Protein AF-A0A4U9HWX5-F1 (afdb_monomer_lite)

Secondary structure (DSSP, 8-state):
-GGGT---EEE-SS--HHHHHSSEEE-PPTT-HHHHHHHHHHHHHIIIIIIS--HHHHHHHHHHSSTTB-EEEEE-TTS-EEEEEEPBGGGSGGGGG--SSGGG-B-EEBTTS-EE-BTTSGGGGSSS-S--S-SSEETTEE-PBPS--TT---S----B---------------

Organism: NCBI:txid83655

InterPro domains:
  IPR006656 Molybdopterin oxidoreductase [PF00384] (4-52)

pLDDT: mean 82.04, std 19.34, range [26.0, 95.25]

Structure (mmCIF, N/CA/C/O backbone):
data_AF-A0A4U9HWX5-F1
#
_entry.id   AF-A0A4U9HWX5-F1
#
loop_
_atom_site.group_PDB
_atom_site.id
_atom_site.type_symbol
_atom_site.label_atom_id
_atom_site.label_alt_id
_atom_site.label_comp_id
_atom_site.label_asym_id
_atom_site.label_entity_id
_atom_site.label_seq_id
_atom_site.pdbx_PDB_ins_code
_atom_site.Cartn_x
_atom_site.Cartn_y
_atom_site.Cartn_z
_atom_site.occupancy
_atom_site.B_iso_or_equiv
_atom_site.auth_seq_id
_atom_site.auth_comp_id
_atom_site.auth_asym_id
_atom_site.auth_atom_id
_atom_site.pdbx_PDB_model_num
ATOM 1 N N . MET A 1 1 ? 13.981 22.475 -13.842 1.00 55.34 1 MET A N 1
ATOM 2 C CA . MET A 1 1 ? 14.225 21.603 -12.668 1.00 55.34 1 MET A CA 1
ATOM 3 C C . MET A 1 1 ? 15.577 20.884 -12.741 1.00 55.34 1 MET A C 1
ATOM 5 O O . MET A 1 1 ? 16.254 20.852 -11.728 1.00 55.34 1 MET A O 1
ATOM 9 N N . ARG A 1 2 ? 16.039 20.423 -13.920 1.00 68.19 2 ARG A N 1
ATOM 10 C CA . ARG A 1 2 ? 17.354 19.760 -14.105 1.00 68.19 2 ARG A CA 1
ATOM 11 C C . ARG A 1 2 ? 18.560 20.572 -13.593 1.00 68.19 2 ARG A C 1
ATOM 13 O O . ARG A 1 2 ? 19.416 20.032 -12.909 1.00 68.19 2 ARG A O 1
ATOM 20 N N . TYR A 1 3 ? 18.556 21.896 -13.782 1.00 82.25 3 TYR A N 1
ATOM 21 C CA . TYR A 1 3 ? 19.588 22.796 -13.231 1.00 82.25 3 TYR A CA 1
ATOM 22 C C . TYR A 1 3 ? 19.620 22.887 -11.691 1.00 82.25 3 TYR A C 1
ATOM 24 O O . TYR A 1 3 ? 20.514 23.516 -11.142 1.00 82.25 3 TYR A O 1
ATOM 32 N N . LYS A 1 4 ? 18.658 22.269 -10.988 1.00 87.25 4 LYS A N 1
ATOM 33 C CA . LYS A 1 4 ? 18.625 22.152 -9.520 1.00 87.25 4 LYS A CA 1
ATOM 34 C C . LYS A 1 4 ? 19.078 20.767 -9.018 1.00 87.25 4 LYS A C 1
ATOM 36 O O . LYS A 1 4 ? 18.783 20.416 -7.883 1.00 87.25 4 LYS A O 1
ATOM 41 N N . GLY A 1 5 ? 19.747 19.966 -9.854 1.00 90.50 5 GLY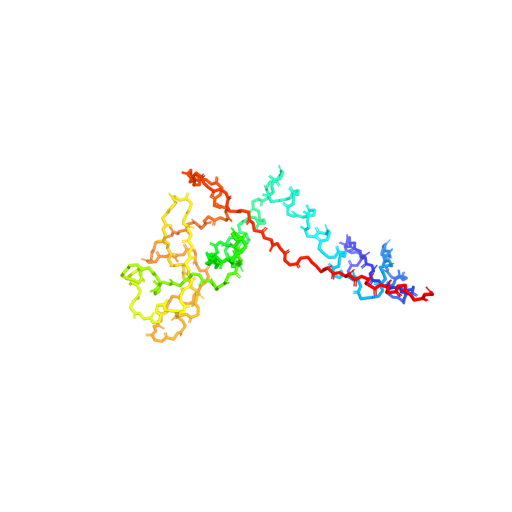 A N 1
ATOM 42 C CA . GLY A 1 5 ? 20.299 18.656 -9.469 1.00 90.50 5 GLY A CA 1
ATOM 43 C C . GLY A 1 5 ? 19.315 17.482 -9.534 1.00 90.50 5 GLY A C 1
ATOM 44 O O . GLY A 1 5 ? 19.662 16.367 -9.160 1.00 90.50 5 GLY A O 1
ATOM 45 N N . THR A 1 6 ? 18.089 17.695 -10.018 1.00 92.88 6 THR A N 1
ATOM 46 C CA . THR A 1 6 ? 17.107 16.617 -10.204 1.00 92.88 6 THR A CA 1
ATOM 47 C C . THR A 1 6 ? 17.490 15.728 -11.387 1.00 92.88 6 THR A C 1
ATOM 49 O O . THR A 1 6 ? 17.603 16.224 -12.510 1.00 92.88 6 THR A O 1
ATOM 52 N N . LYS A 1 7 ? 17.623 14.418 -11.143 1.00 93.50 7 LYS A N 1
ATOM 53 C CA . LYS A 1 7 ? 17.818 13.399 -12.184 1.00 93.50 7 LYS A CA 1
ATOM 54 C C . LYS A 1 7 ? 16.496 13.080 -12.887 1.00 93.50 7 LYS A C 1
ATOM 56 O O . LYS A 1 7 ? 15.454 12.975 -12.244 1.00 93.50 7 LYS A O 1
ATOM 61 N N . THR A 1 8 ? 16.551 12.905 -14.201 1.00 92.81 8 THR A N 1
ATOM 62 C CA . THR A 1 8 ? 15.402 12.672 -15.084 1.00 92.81 8 THR A CA 1
ATOM 63 C C . THR A 1 8 ? 15.583 11.384 -15.883 1.00 92.81 8 THR A C 1
ATOM 65 O O . THR A 1 8 ? 16.659 11.125 -16.422 1.00 92.81 8 THR A O 1
ATOM 68 N N . ILE A 1 9 ? 14.540 10.558 -15.948 1.00 93.62 9 ILE A N 1
ATOM 69 C CA . ILE A 1 9 ? 14.557 9.265 -16.643 1.00 93.62 9 ILE A CA 1
ATOM 70 C C . ILE A 1 9 ? 13.341 9.209 -17.571 1.00 93.62 9 ILE A C 1
ATOM 72 O O . ILE A 1 9 ? 12.219 9.428 -17.118 1.00 93.62 9 ILE A O 1
ATOM 76 N N . ALA A 1 10 ? 13.565 8.913 -18.851 1.00 94.12 10 ALA A N 1
ATOM 77 C CA . ALA A 1 10 ? 12.508 8.672 -19.828 1.00 94.12 10 ALA A CA 1
ATOM 78 C C . ALA A 1 10 ? 12.222 7.173 -19.939 1.00 94.12 10 ALA A C 1
ATOM 80 O O . ALA A 1 10 ? 13.142 6.382 -20.144 1.00 94.12 10 ALA A O 1
ATOM 81 N N . ILE A 1 11 ? 10.947 6.796 -19.855 1.00 93.75 11 ILE A N 1
ATOM 82 C CA . ILE A 1 11 ? 10.476 5.429 -20.088 1.00 93.75 11 ILE A CA 1
ATOM 83 C C . ILE A 1 11 ? 9.513 5.487 -21.271 1.00 93.75 11 ILE A C 1
ATOM 85 O O . ILE A 1 11 ? 8.355 5.864 -21.109 1.00 93.75 11 ILE A O 1
ATOM 89 N N . THR A 1 12 ? 10.015 5.197 -22.472 1.00 92.88 12 THR A N 1
ATOM 90 C CA . THR A 1 12 ? 9.222 5.196 -23.712 1.00 92.88 12 THR A CA 1
ATOM 91 C C . THR A 1 12 ? 9.700 4.079 -24.638 1.00 92.88 12 THR A C 1
ATOM 93 O O . THR A 1 12 ? 10.910 3.874 -24.740 1.00 92.88 12 THR A O 1
ATOM 96 N N . PRO A 1 13 ? 8.793 3.355 -25.323 1.00 91.38 13 PRO A N 1
ATOM 97 C CA . PRO A 1 13 ? 9.168 2.239 -26.197 1.00 91.38 13 PRO A CA 1
ATOM 98 C C . PRO A 1 13 ? 9.986 2.691 -27.417 1.00 91.38 13 PRO A C 1
ATOM 100 O O . PRO A 1 13 ? 10.809 1.937 -27.932 1.00 91.38 13 PRO A O 1
ATOM 103 N N . ASP A 1 14 ? 9.767 3.919 -27.874 1.00 90.81 14 ASP A N 1
ATOM 104 C CA . ASP A 1 14 ? 10.479 4.590 -28.951 1.00 90.81 14 ASP A CA 1
ATOM 105 C C . ASP A 1 14 ? 11.366 5.724 -28.415 1.00 90.81 14 ASP A C 1
ATOM 107 O O . ASP A 1 14 ? 11.208 6.200 -27.283 1.00 90.81 14 ASP A O 1
ATOM 111 N N . PHE A 1 15 ? 12.318 6.166 -29.239 1.00 89.81 15 PHE A N 1
ATOM 112 C CA . PHE A 1 15 ? 13.177 7.300 -28.909 1.00 89.81 15 PHE A CA 1
ATOM 113 C C . PHE A 1 15 ? 12.430 8.620 -29.141 1.00 89.81 15 PHE A C 1
ATOM 115 O O . PHE A 1 15 ? 12.586 9.281 -30.168 1.00 89.81 15 PHE A O 1
ATOM 122 N N . SER A 1 16 ? 11.587 8.969 -28.174 1.00 88.25 16 SER A N 1
ATOM 123 C CA . SER A 1 16 ? 10.755 10.171 -28.197 1.00 88.25 16 SER A CA 1
ATOM 124 C C . SER A 1 16 ? 11.552 11.448 -27.887 1.00 88.25 16 SER A C 1
ATOM 126 O O . SER A 1 16 ? 12.662 11.408 -27.348 1.00 88.25 16 SER A O 1
ATOM 128 N N . GLU A 1 17 ? 10.969 12.622 -28.150 1.00 88.56 17 GLU A N 1
ATOM 129 C CA . GLU A 1 17 ? 11.588 13.917 -27.812 1.00 88.56 17 GLU A CA 1
ATOM 130 C C . GLU A 1 17 ? 11.904 14.057 -26.311 1.00 88.56 17 GLU A C 1
ATOM 132 O O . GLU A 1 17 ? 12.859 14.736 -25.926 1.00 88.56 17 GLU A O 1
ATOM 137 N N . VAL A 1 18 ? 11.159 13.351 -25.457 1.00 86.31 18 VAL A N 1
ATOM 138 C CA . VAL A 1 18 ? 11.384 13.308 -24.005 1.00 86.31 18 VAL A CA 1
ATOM 139 C C . VAL A 1 18 ? 12.684 12.577 -23.663 1.00 86.31 18 VAL A C 1
ATOM 141 O O . VAL A 1 18 ? 13.403 12.988 -22.745 1.00 86.31 18 VAL A O 1
ATOM 144 N N . ALA A 1 19 ? 13.039 11.537 -24.423 1.00 89.00 19 ALA A N 1
ATOM 145 C CA . ALA A 1 19 ? 14.286 10.801 -24.229 1.00 89.00 19 ALA A CA 1
ATOM 146 C C . ALA A 1 19 ? 15.510 11.697 -24.467 1.00 89.00 19 ALA A C 1
ATOM 148 O O . ALA A 1 19 ? 16.484 11.619 -23.720 1.00 89.00 19 ALA A O 1
ATOM 149 N N . LYS A 1 20 ? 15.427 12.634 -25.422 1.00 87.12 20 LYS A N 1
ATOM 150 C CA . LYS A 1 20 ? 16.493 13.614 -25.697 1.00 87.12 20 LYS A CA 1
ATOM 151 C C . LYS A 1 20 ? 16.765 14.553 -24.516 1.00 87.12 20 LYS A C 1
ATOM 153 O O . LYS A 1 20 ? 17.885 15.031 -24.349 1.00 87.12 20 LYS A O 1
ATOM 158 N N . LEU A 1 21 ? 15.744 14.843 -23.712 1.00 88.38 21 LEU A N 1
ATOM 159 C CA . LEU A 1 21 ? 15.833 15.775 -22.586 1.00 88.38 21 LEU A CA 1
ATOM 160 C C . LEU A 1 21 ? 16.183 15.096 -21.256 1.00 88.38 21 LEU A C 1
ATOM 162 O O . LEU A 1 21 ? 16.401 15.803 -20.268 1.00 88.38 21 LEU A O 1
ATOM 166 N N . SER A 1 22 ? 16.260 13.764 -21.231 1.00 90.12 22 SER A N 1
ATOM 167 C CA . SER A 1 22 ? 16.458 12.964 -20.019 1.00 90.12 22 SER A CA 1
ATOM 168 C C . SER A 1 22 ? 17.924 12.576 -19.802 1.00 90.12 22 SER A C 1
ATOM 170 O O . SER A 1 22 ? 18.746 12.654 -20.714 1.00 90.12 22 SER A O 1
ATOM 172 N N . ASP A 1 23 ? 18.280 12.184 -18.577 1.00 92.00 23 ASP A N 1
ATOM 173 C CA . ASP A 1 23 ? 19.623 11.676 -18.260 1.00 92.00 23 ASP A CA 1
ATOM 174 C C . ASP A 1 23 ? 19.781 10.203 -18.662 1.00 92.00 23 ASP A C 1
ATOM 176 O O . ASP A 1 23 ? 20.872 9.768 -19.021 1.00 92.00 23 ASP A O 1
ATOM 180 N N . GLN A 1 24 ? 18.695 9.427 -18.589 1.00 93.06 24 GLN A N 1
ATOM 181 C CA . GLN A 1 24 ? 18.647 8.016 -18.978 1.00 93.06 24 GLN A CA 1
ATOM 182 C C . GLN A 1 24 ? 17.348 7.715 -19.729 1.00 93.06 24 GLN A C 1
ATOM 184 O O . GLN A 1 24 ? 16.305 8.299 -19.429 1.00 93.06 24 GLN A O 1
ATOM 189 N N . TRP A 1 25 ? 17.414 6.785 -20.682 1.00 93.94 25 TRP A N 1
ATOM 190 C CA . TRP A 1 25 ? 16.264 6.288 -21.434 1.00 93.94 25 TRP A CA 1
ATOM 191 C C . TRP A 1 25 ? 16.143 4.772 -21.270 1.00 93.94 25 TRP A C 1
ATOM 193 O O . TRP 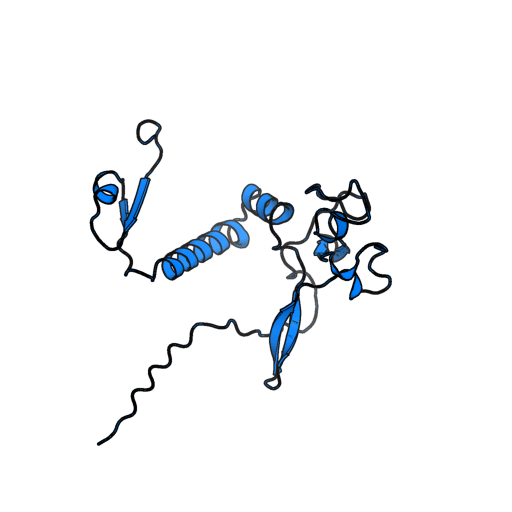A 1 25 ? 17.111 4.040 -21.475 1.00 93.94 25 TRP A O 1
ATOM 203 N N . LEU A 1 26 ? 14.951 4.320 -20.888 1.00 92.38 26 LEU A N 1
ATOM 204 C CA . LEU A 1 26 ? 14.556 2.919 -20.818 1.00 92.38 26 LEU A CA 1
ATOM 205 C C . LEU A 1 26 ? 13.479 2.662 -21.873 1.00 92.38 26 LEU A C 1
ATOM 207 O O . LEU A 1 26 ? 12.486 3.388 -21.937 1.00 92.38 26 LEU A O 1
ATOM 211 N N . ALA A 1 27 ? 13.669 1.607 -22.664 1.00 93.06 27 ALA A N 1
ATOM 212 C CA . ALA A 1 27 ? 12.775 1.232 -23.756 1.00 93.06 27 ALA A CA 1
ATOM 213 C C . ALA A 1 27 ? 12.097 -0.124 -23.492 1.00 93.06 27 ALA A C 1
ATOM 215 O O . ALA A 1 27 ? 12.468 -1.128 -24.110 1.00 93.06 27 ALA A O 1
ATOM 216 N N . PRO A 1 28 ? 11.137 -0.207 -22.548 1.00 92.06 28 PRO A N 1
ATOM 217 C CA . PRO A 1 28 ? 10.343 -1.416 -22.382 1.00 92.06 28 PRO A CA 1
ATOM 218 C C . PRO A 1 28 ? 9.461 -1.641 -23.614 1.00 92.06 28 PRO A C 1
ATOM 220 O O . PRO A 1 28 ? 9.106 -0.711 -24.345 1.00 92.06 28 PRO A O 1
ATOM 223 N N . LYS A 1 29 ? 9.058 -2.893 -23.846 1.00 93.31 29 LYS A N 1
ATOM 224 C CA . LYS A 1 29 ? 8.060 -3.176 -24.878 1.00 93.31 29 LYS A CA 1
ATOM 225 C C . LYS A 1 29 ? 6.745 -2.495 -24.485 1.00 93.31 29 LYS A C 1
ATOM 227 O O . LYS A 1 29 ? 6.300 -2.628 -23.348 1.00 93.31 29 LYS A O 1
ATOM 232 N N . GLN A 1 30 ? 6.109 -1.800 -25.426 1.00 89.62 30 GLN A N 1
ATOM 233 C CA . GLN A 1 30 ? 4.832 -1.118 -25.189 1.00 89.62 30 GLN A CA 1
ATOM 234 C C . GLN A 1 30 ? 3.798 -2.042 -24.517 1.00 89.62 30 GLN A C 1
ATOM 236 O O . GLN A 1 30 ? 3.585 -3.171 -24.966 1.00 89.62 30 GLN A O 1
ATOM 241 N N . GLY A 1 31 ? 3.174 -1.571 -23.437 1.00 92.50 31 GLY A N 1
ATOM 242 C CA . GLY A 1 31 ? 2.196 -2.352 -22.674 1.00 92.50 31 GLY A CA 1
ATOM 243 C C . GLY A 1 31 ? 2.807 -3.322 -21.656 1.00 92.50 31 GLY A C 1
ATOM 244 O O . GLY A 1 31 ? 2.067 -4.068 -21.024 1.00 92.50 31 GLY A O 1
ATOM 245 N N . THR A 1 32 ? 4.134 -3.316 -21.473 1.00 94.44 32 THR A N 1
ATOM 246 C CA . THR A 1 32 ? 4.828 -4.108 -20.436 1.00 94.44 32 THR A CA 1
ATOM 247 C C . THR A 1 32 ? 5.379 -3.257 -19.291 1.00 94.44 32 THR A C 1
ATOM 249 O O . THR A 1 32 ? 6.090 -3.762 -18.424 1.00 94.44 32 THR A O 1
ATOM 252 N N . ASP A 1 33 ? 5.008 -1.978 -19.229 1.00 93.50 33 ASP A N 1
ATOM 253 C CA . ASP A 1 33 ? 5.454 -1.029 -18.203 1.00 93.50 33 ASP A CA 1
ATOM 254 C C . ASP A 1 33 ? 5.074 -1.481 -16.783 1.00 93.50 33 ASP A C 1
ATOM 256 O O . ASP A 1 33 ? 5.833 -1.275 -15.838 1.00 93.50 33 ASP A O 1
ATOM 260 N N . SER A 1 34 ? 3.949 -2.192 -16.627 1.00 93.25 34 SER A N 1
ATOM 261 C CA . SER A 1 34 ? 3.552 -2.791 -15.347 1.00 93.25 34 SER A CA 1
ATOM 262 C C . SER A 1 34 ? 4.548 -3.842 -14.855 1.00 93.25 34 SER A C 1
ATOM 264 O O . SER A 1 34 ? 4.797 -3.917 -13.659 1.00 93.25 34 SER A O 1
ATOM 266 N N . ALA A 1 35 ? 5.159 -4.630 -15.747 1.00 92.75 35 ALA A N 1
ATOM 267 C CA . ALA A 1 35 ? 6.164 -5.617 -15.347 1.00 92.75 35 ALA A CA 1
ATOM 268 C C . ALA A 1 35 ? 7.438 -4.931 -14.831 1.00 92.75 35 ALA A C 1
ATOM 270 O O . ALA A 1 35 ? 7.995 -5.346 -13.815 1.00 92.75 35 ALA A O 1
ATOM 271 N N . LEU A 1 36 ? 7.851 -3.838 -15.484 1.00 92.50 36 LEU A N 1
ATOM 272 C CA . LEU A 1 36 ? 8.947 -2.993 -15.010 1.00 92.50 36 LEU A CA 1
ATOM 273 C C . LEU A 1 36 ? 8.615 -2.375 -13.642 1.00 92.50 36 LEU A C 1
ATOM 275 O O . LEU A 1 36 ? 9.428 -2.456 -12.724 1.00 92.50 36 LEU A O 1
ATOM 279 N N . ALA A 1 37 ? 7.409 -1.824 -13.478 1.00 93.19 37 ALA A N 1
ATOM 280 C CA . ALA A 1 37 ? 6.960 -1.242 -12.214 1.00 93.19 37 ALA A CA 1
ATOM 281 C C . ALA A 1 37 ? 6.913 -2.275 -11.075 1.00 93.19 37 ALA A C 1
ATOM 283 O O . ALA A 1 37 ? 7.354 -1.980 -9.967 1.00 93.19 37 ALA A O 1
ATOM 284 N N . MET A 1 38 ? 6.453 -3.501 -11.344 1.00 95.25 38 MET A N 1
ATOM 285 C CA . MET A 1 38 ? 6.445 -4.592 -10.362 1.00 95.25 38 MET A CA 1
ATOM 286 C C . MET A 1 38 ? 7.862 -5.015 -9.961 1.00 95.25 38 MET A C 1
ATOM 288 O O . MET A 1 38 ? 8.115 -5.247 -8.781 1.00 95.25 38 MET A O 1
ATOM 292 N N . ALA A 1 39 ? 8.803 -5.069 -10.910 1.00 94.69 39 ALA A N 1
ATOM 293 C CA . ALA A 1 39 ? 10.205 -5.359 -10.611 1.00 94.69 39 ALA A CA 1
ATOM 294 C C . ALA A 1 39 ? 10.850 -4.251 -9.759 1.00 94.69 39 ALA A C 1
ATOM 296 O O . ALA A 1 39 ? 11.551 -4.546 -8.792 1.00 94.69 39 ALA A O 1
ATOM 297 N N . MET A 1 40 ? 10.566 -2.980 -10.063 1.00 95.12 40 MET A N 1
ATOM 298 C CA . MET A 1 40 ? 11.003 -1.850 -9.236 1.00 95.12 40 MET A CA 1
ATOM 299 C C . MET A 1 40 ? 10.398 -1.921 -7.828 1.00 95.12 40 MET A C 1
ATOM 301 O O . MET A 1 40 ? 11.122 -1.792 -6.844 1.00 95.12 40 MET A O 1
ATOM 305 N N . GLY A 1 41 ? 9.091 -2.181 -7.726 1.00 94.25 41 GLY A N 1
ATOM 306 C CA . GLY A 1 41 ? 8.394 -2.352 -6.451 1.00 94.25 41 GLY A CA 1
ATOM 307 C C . GLY A 1 41 ? 8.969 -3.497 -5.617 1.00 94.25 41 GLY A C 1
ATOM 308 O O . GLY A 1 41 ? 9.158 -3.337 -4.415 1.00 94.25 41 GLY A O 1
ATOM 309 N N . HIS A 1 42 ? 9.332 -4.615 -6.250 1.00 94.88 42 HIS A N 1
ATOM 310 C CA . HIS A 1 42 ? 9.990 -5.737 -5.581 1.00 94.88 42 HIS A CA 1
ATOM 311 C C . HIS A 1 42 ? 11.316 -5.326 -4.928 1.00 94.88 42 HIS A C 1
ATOM 313 O O . HIS A 1 42 ? 11.531 -5.628 -3.757 1.00 94.88 42 HIS A O 1
ATOM 319 N N . VAL A 1 43 ? 12.181 -4.610 -5.654 1.00 95.25 43 VAL A N 1
ATOM 320 C CA . VAL A 1 43 ? 13.458 -4.123 -5.105 1.00 95.25 43 VAL A CA 1
ATOM 321 C C . VAL A 1 43 ? 13.214 -3.129 -3.969 1.00 95.25 43 VAL A C 1
ATOM 323 O O . VAL A 1 43 ? 13.841 -3.241 -2.921 1.00 95.25 43 VAL A O 1
ATOM 326 N N . ILE A 1 44 ? 12.253 -2.211 -4.127 1.00 93.69 44 ILE A N 1
ATOM 327 C CA . ILE A 1 44 ? 11.912 -1.224 -3.092 1.00 93.69 44 ILE A CA 1
ATOM 328 C C . ILE A 1 44 ? 11.429 -1.904 -1.801 1.00 93.69 44 ILE A C 1
ATOM 330 O O . ILE A 1 44 ? 11.849 -1.531 -0.704 1.00 93.69 44 ILE A O 1
ATOM 334 N N . LEU A 1 45 ? 10.556 -2.905 -1.910 1.00 92.06 45 LEU A N 1
ATOM 335 C CA . LEU A 1 45 ? 10.064 -3.656 -0.754 1.00 92.06 45 LEU A CA 1
ATOM 336 C C . LEU A 1 45 ? 11.183 -4.477 -0.111 1.00 92.06 45 LEU A C 1
ATOM 338 O O . LEU A 1 45 ? 11.349 -4.451 1.106 1.00 92.06 45 LEU A O 1
ATOM 342 N N . LYS A 1 46 ? 11.989 -5.167 -0.919 1.00 92.62 46 LYS A N 1
ATOM 343 C CA . LYS A 1 46 ? 13.084 -5.988 -0.412 1.00 92.62 46 LYS A CA 1
ATOM 344 C C . LYS A 1 46 ? 14.133 -5.149 0.320 1.00 92.62 46 LYS A C 1
ATOM 346 O O . LYS A 1 46 ? 14.409 -5.409 1.484 1.00 92.62 46 LYS A O 1
ATOM 351 N N . GLU A 1 47 ? 14.678 -4.124 -0.325 1.00 93.69 47 GLU A N 1
ATOM 352 C CA . GLU A 1 47 ? 15.800 -3.366 0.232 1.00 93.69 47 GLU A CA 1
ATOM 353 C C . GLU A 1 47 ? 15.369 -2.416 1.353 1.00 93.69 47 GLU A C 1
ATOM 355 O O . GLU A 1 47 ? 16.055 -2.329 2.367 1.00 93.69 47 GLU A O 1
ATOM 360 N N . PHE A 1 48 ? 14.230 -1.727 1.202 1.00 92.06 48 PHE A N 1
ATOM 361 C CA . PHE A 1 48 ? 13.845 -0.639 2.111 1.00 92.06 48 PHE A CA 1
ATOM 362 C C . PHE A 1 48 ? 12.745 -0.992 3.117 1.00 92.06 48 PHE A C 1
ATOM 364 O O . PHE A 1 48 ? 12.459 -0.173 3.992 1.00 92.06 48 PHE A O 1
ATOM 371 N N . HIS A 1 49 ? 12.109 -2.164 3.002 1.00 88.00 49 HIS A N 1
ATOM 372 C CA . HIS A 1 49 ? 11.101 -2.623 3.971 1.00 88.00 49 HIS A CA 1
ATOM 373 C C . HIS A 1 49 ? 11.508 -3.910 4.701 1.00 88.00 49 HIS A C 1
ATOM 375 O O . HIS A 1 49 ? 11.017 -4.130 5.806 1.00 88.00 49 HIS A O 1
ATOM 381 N N . LEU A 1 50 ? 12.393 -4.738 4.125 1.00 88.19 50 LEU A N 1
ATOM 382 C CA . LEU A 1 50 ? 12.858 -5.989 4.738 1.00 88.19 50 LEU A CA 1
ATOM 383 C C . LEU A 1 50 ? 14.334 -5.934 5.154 1.00 88.19 50 LEU A C 1
ATOM 385 O O . LEU A 1 50 ? 14.622 -6.032 6.343 1.00 88.19 50 LEU A O 1
ATOM 389 N N . ASP A 1 51 ? 15.256 -5.775 4.199 1.00 90.19 51 ASP A N 1
ATOM 390 C CA . ASP A 1 51 ? 16.698 -5.921 4.448 1.00 90.19 51 ASP A CA 1
ATOM 391 C C . ASP A 1 51 ? 17.269 -4.744 5.261 1.00 90.19 51 ASP A C 1
ATOM 393 O O . ASP A 1 51 ? 18.026 -4.946 6.210 1.00 90.19 51 ASP A O 1
ATOM 397 N N . ASN A 1 52 ? 16.896 -3.510 4.909 1.00 92.25 52 ASN A N 1
ATOM 398 C CA . ASN A 1 52 ? 17.270 -2.295 5.628 1.00 92.25 52 ASN A CA 1
ATOM 399 C C . ASN A 1 52 ? 16.044 -1.376 5.787 1.00 92.25 52 ASN A C 1
ATOM 401 O O . ASN A 1 52 ? 15.852 -0.448 4.991 1.00 92.25 52 ASN A O 1
ATOM 405 N N . PRO A 1 53 ? 15.178 -1.646 6.781 1.00 89.38 53 PRO A N 1
ATOM 406 C CA . PRO A 1 53 ? 13.916 -0.940 6.940 1.00 89.38 53 PRO A CA 1
ATOM 407 C C . PRO A 1 53 ? 14.129 0.565 7.130 1.00 89.38 53 PRO A C 1
ATOM 409 O O . PRO A 1 53 ? 14.770 1.007 8.080 1.00 89.38 53 PRO A O 1
ATOM 412 N N . SER A 1 54 ? 13.564 1.369 6.229 1.00 91.31 54 SER A N 1
ATOM 413 C CA . SER A 1 54 ? 13.565 2.824 6.365 1.00 91.31 54 SER A CA 1
ATOM 414 C C . SER A 1 54 ? 12.406 3.274 7.250 1.00 91.31 54 SER A C 1
ATOM 416 O O . SER A 1 54 ? 11.241 3.091 6.886 1.00 91.31 54 SER A O 1
ATOM 418 N N . ASP A 1 55 ? 12.713 3.949 8.360 1.00 91.75 55 ASP A N 1
ATOM 419 C CA . ASP A 1 55 ? 11.699 4.488 9.277 1.00 91.75 55 ASP A CA 1
ATOM 420 C C . ASP A 1 55 ? 10.675 5.373 8.562 1.00 91.75 55 ASP A C 1
ATOM 422 O O . ASP A 1 55 ? 9.485 5.334 8.874 1.00 91.75 55 ASP A O 1
ATOM 426 N N . TYR A 1 56 ? 11.110 6.159 7.575 1.00 92.12 56 TYR A N 1
ATOM 427 C CA . TYR A 1 56 ? 10.215 7.026 6.814 1.00 92.12 56 TYR A CA 1
ATOM 428 C C . TYR A 1 56 ? 9.178 6.219 6.022 1.00 92.12 56 TYR A C 1
ATOM 430 O O . TYR A 1 56 ? 7.981 6.492 6.128 1.00 92.12 56 TYR A O 1
ATOM 438 N N . PHE A 1 57 ? 9.612 5.205 5.266 1.00 92.19 57 PHE A N 1
ATOM 439 C CA . PHE A 1 57 ? 8.700 4.396 4.455 1.00 92.19 57 PHE A CA 1
ATOM 440 C C . PHE A 1 57 ? 7.774 3.540 5.314 1.00 92.19 57 PHE A C 1
ATOM 442 O O . PHE A 1 57 ? 6.571 3.519 5.062 1.00 92.19 57 PHE A O 1
ATOM 449 N N . LEU A 1 58 ? 8.292 2.918 6.376 1.00 90.25 58 LEU A N 1
ATOM 450 C CA . LEU A 1 58 ? 7.468 2.115 7.277 1.00 90.25 58 LEU A CA 1
ATOM 451 C C . LEU A 1 58 ? 6.385 2.952 7.963 1.00 90.25 58 LEU A C 1
ATOM 453 O O . LEU A 1 58 ? 5.219 2.557 7.968 1.00 90.25 58 LEU A O 1
ATOM 457 N N . ASN A 1 59 ? 6.738 4.123 8.500 1.00 90.56 59 ASN A N 1
ATOM 458 C CA . ASN A 1 59 ? 5.759 5.007 9.135 1.00 90.56 59 ASN A CA 1
ATOM 459 C C . ASN A 1 59 ? 4.744 5.557 8.128 1.00 90.56 59 ASN A C 1
ATOM 461 O O . ASN A 1 59 ? 3.566 5.698 8.461 1.00 90.56 59 ASN A O 1
ATOM 465 N N . TYR A 1 60 ? 5.178 5.840 6.896 1.00 92.94 60 TYR A N 1
ATOM 466 C CA . TYR A 1 60 ? 4.281 6.289 5.838 1.00 92.94 60 TYR A CA 1
ATOM 467 C C . TYR A 1 60 ? 3.259 5.207 5.475 1.00 92.94 60 TYR A C 1
ATOM 469 O O . TYR A 1 60 ? 2.054 5.452 5.541 1.00 92.94 60 TYR A O 1
ATOM 477 N N . CYS A 1 61 ? 3.725 3.996 5.160 1.00 91.69 61 CYS A N 1
ATOM 478 C CA . CYS A 1 61 ? 2.865 2.862 4.828 1.00 91.69 61 CYS A CA 1
ATOM 479 C C . CYS A 1 61 ? 1.901 2.530 5.970 1.00 91.69 61 CYS A C 1
ATOM 481 O O . CYS A 1 61 ? 0.719 2.299 5.735 1.00 91.69 61 CYS A O 1
ATOM 483 N N . ARG A 1 62 ? 2.368 2.587 7.217 1.00 90.62 62 ARG A N 1
ATOM 484 C CA . ARG A 1 62 ? 1.541 2.297 8.391 1.00 90.62 62 ARG A CA 1
ATOM 485 C C . ARG A 1 62 ? 0.377 3.266 8.586 1.00 90.62 62 ARG A C 1
ATOM 487 O O . ARG A 1 62 ? -0.691 2.840 9.008 1.00 90.62 62 ARG A O 1
ATOM 494 N N . ARG A 1 63 ? 0.584 4.559 8.325 1.00 89.88 63 ARG A N 1
ATOM 495 C CA . ARG A 1 63 ? -0.408 5.609 8.630 1.00 89.88 63 ARG A CA 1
ATOM 496 C C . ARG A 1 63 ? -1.301 5.966 7.450 1.00 89.88 63 ARG A C 1
ATOM 498 O O . ARG A 1 63 ? -2.444 6.360 7.651 1.00 89.88 63 ARG A O 1
ATOM 505 N N . TYR A 1 64 ? -0.773 5.876 6.232 1.00 91.38 64 TYR A N 1
ATOM 506 C CA . TYR A 1 64 ? -1.420 6.444 5.047 1.00 91.38 64 TYR A CA 1
ATOM 507 C C . TYR A 1 64 ? -1.855 5.404 4.017 1.00 91.38 64 TYR A C 1
ATOM 509 O O . TYR A 1 64 ? -2.397 5.778 2.978 1.00 91.38 64 TYR A O 1
ATOM 517 N N . THR A 1 65 ? -1.628 4.116 4.279 1.00 93.19 65 THR A N 1
ATOM 518 C CA . THR A 1 65 ? -2.048 3.033 3.384 1.00 93.19 65 THR A CA 1
ATOM 519 C C . THR A 1 65 ? -2.893 2.009 4.128 1.00 93.19 65 THR A C 1
ATOM 521 O O . THR A 1 65 ? -2.919 1.973 5.356 1.00 93.19 65 THR A O 1
ATOM 524 N N . ASP A 1 66 ? -3.583 1.166 3.372 1.00 93.19 66 ASP A N 1
ATOM 525 C CA . ASP A 1 66 ? -4.387 0.050 3.863 1.00 93.19 66 ASP A CA 1
ATOM 526 C C . ASP A 1 66 ? -3.568 -1.231 4.104 1.00 93.19 66 ASP A C 1
ATOM 528 O O . ASP A 1 66 ? -4.141 -2.257 4.457 1.00 93.19 66 ASP A O 1
ATOM 532 N N . MET A 1 67 ? -2.233 -1.177 4.000 1.00 92.38 67 MET A N 1
ATOM 533 C CA . MET A 1 67 ? -1.339 -2.307 4.293 1.00 92.38 67 MET A CA 1
ATOM 534 C C . MET A 1 67 ? -1.541 -2.978 5.667 1.00 92.38 67 MET A C 1
ATOM 536 O O . MET A 1 67 ? -1.469 -4.204 5.707 1.00 92.38 67 MET A O 1
ATOM 540 N N . PRO A 1 68 ? -1.781 -2.262 6.789 1.00 92.38 68 PRO A N 1
ATOM 541 C CA . PRO A 1 68 ? -1.994 -2.915 8.085 1.00 92.38 68 PRO A CA 1
ATOM 542 C C . PRO A 1 68 ? -3.396 -3.534 8.246 1.00 92.38 68 PRO A C 1
ATOM 544 O O . PRO A 1 68 ? -3.689 -4.127 9.286 1.00 92.38 68 PRO A O 1
ATOM 547 N N . MET A 1 69 ? -4.291 -3.372 7.265 1.00 92.69 69 MET A N 1
ATOM 548 C CA . MET A 1 69 ? -5.669 -3.854 7.361 1.00 92.69 69 MET A CA 1
ATOM 549 C C . MET A 1 69 ? -5.755 -5.356 7.090 1.00 92.69 69 MET A C 1
ATOM 551 O O . MET A 1 69 ? -5.059 -5.909 6.238 1.00 92.69 69 MET A O 1
ATOM 555 N N . LEU A 1 70 ? -6.667 -6.020 7.793 1.00 92.88 70 LEU A N 1
ATOM 556 C CA . LEU A 1 70 ? -6.856 -7.460 7.692 1.00 92.88 70 LEU A CA 1
ATOM 557 C C . LEU A 1 70 ? -7.742 -7.847 6.509 1.00 92.88 70 LEU A C 1
ATOM 559 O O . LEU A 1 70 ? -8.767 -7.222 6.228 1.00 92.88 70 LEU A O 1
ATOM 563 N N . VAL A 1 71 ? -7.365 -8.941 5.851 1.00 92.75 71 VAL A N 1
ATOM 564 C CA . VAL A 1 71 ? -8.098 -9.551 4.737 1.00 92.75 71 VAL A CA 1
ATOM 565 C C . VAL A 1 71 ? -8.519 -10.957 5.141 1.00 92.75 71 VAL A C 1
ATOM 567 O O . VAL A 1 71 ? -7.734 -11.702 5.725 1.00 92.75 71 VAL A O 1
ATOM 570 N N . MET A 1 72 ? -9.766 -11.317 4.845 1.00 91.25 72 MET A N 1
ATOM 571 C CA . MET A 1 72 ? -10.259 -12.671 5.068 1.00 91.25 72 MET A CA 1
ATOM 572 C C . MET A 1 72 ? -9.787 -13.602 3.958 1.00 91.25 72 MET A C 1
ATOM 574 O O . MET A 1 72 ? -9.711 -13.211 2.793 1.00 91.25 72 MET A O 1
ATOM 578 N N . LEU A 1 73 ? -9.482 -14.840 4.329 1.00 91.25 73 LEU A N 1
ATOM 579 C CA . LEU A 1 73 ? -9.050 -15.873 3.401 1.00 91.25 73 LEU A CA 1
ATOM 580 C C . LEU A 1 73 ? -10.196 -16.854 3.157 1.00 91.25 73 LEU A C 1
ATOM 582 O O . LEU A 1 73 ? -10.629 -17.533 4.088 1.00 91.25 73 LEU A O 1
ATOM 586 N N . ASP A 1 74 ? -10.650 -16.948 1.910 1.00 90.00 74 ASP A N 1
ATOM 587 C CA . ASP A 1 74 ? -11.690 -17.895 1.515 1.00 90.00 74 ASP A CA 1
ATOM 588 C C . ASP A 1 74 ? -11.037 -19.230 1.107 1.00 90.00 74 ASP A C 1
ATOM 590 O O . ASP A 1 74 ? -10.102 -19.233 0.293 1.00 90.00 74 ASP A O 1
ATOM 594 N N . PRO A 1 75 ? -11.479 -20.370 1.671 1.00 91.56 75 PRO A N 1
ATOM 595 C CA . PRO A 1 75 ? -10.954 -21.679 1.308 1.00 91.56 75 PRO A CA 1
ATOM 596 C C . PRO A 1 75 ? -11.453 -22.104 -0.077 1.00 91.56 75 PRO A C 1
ATOM 598 O O . PRO A 1 75 ? -12.596 -21.839 -0.454 1.00 91.56 75 PRO A O 1
ATOM 601 N N . ARG A 1 76 ? -10.604 -22.812 -0.818 1.00 87.62 76 ARG A N 1
ATOM 602 C CA . ARG A 1 76 ? -10.948 -23.478 -2.078 1.00 87.62 76 ARG A CA 1
ATOM 603 C C . ARG A 1 76 ? -11.011 -24.992 -1.909 1.00 87.62 76 ARG A C 1
ATOM 605 O O . ARG A 1 76 ? -10.409 -25.560 -1.000 1.00 87.62 76 ARG A O 1
ATOM 612 N N . ASP A 1 77 ? -11.692 -25.645 -2.849 1.00 87.50 77 ASP A N 1
ATOM 613 C CA . ASP A 1 77 ? -11.847 -27.106 -2.892 1.00 87.50 77 ASP A CA 1
ATOM 614 C C . ASP A 1 77 ? -10.507 -27.853 -3.027 1.00 87.50 77 ASP A C 1
ATOM 616 O O . ASP A 1 77 ? -10.391 -29.007 -2.621 1.00 87.50 77 ASP A O 1
ATOM 620 N N . ASP A 1 78 ? -9.480 -27.195 -3.573 1.00 85.25 78 ASP A N 1
ATOM 621 C CA . ASP A 1 78 ? -8.123 -27.730 -3.735 1.00 85.25 78 ASP A CA 1
ATOM 622 C C . ASP A 1 78 ? -7.267 -27.646 -2.454 1.00 85.25 78 ASP A C 1
ATOM 624 O O . ASP A 1 78 ? -6.101 -28.042 -2.462 1.00 85.25 78 ASP A O 1
ATOM 628 N N . GLY A 1 79 ? -7.831 -27.143 -1.350 1.00 86.25 79 GLY A N 1
ATOM 629 C CA . GLY A 1 79 ? -7.135 -26.946 -0.077 1.00 86.25 79 GLY A CA 1
ATOM 630 C C . GLY A 1 79 ? -6.291 -25.670 -0.004 1.00 86.25 79 GLY A C 1
ATOM 631 O O . GLY A 1 79 ? -5.675 -25.422 1.034 1.00 86.25 79 GLY A O 1
ATOM 632 N N . SER A 1 80 ? -6.267 -24.853 -1.065 1.00 89.44 80 SER A N 1
ATOM 633 C CA . SER A 1 80 ? -5.627 -23.535 -1.064 1.00 89.44 80 SER A CA 1
ATOM 634 C C . SER A 1 80 ? -6.562 -22.446 -0.527 1.00 89.44 80 SER A C 1
ATOM 636 O O . SER A 1 80 ? -7.773 -22.635 -0.389 1.00 89.44 80 SER A O 1
ATOM 638 N N . TYR A 1 81 ? -5.993 -21.277 -0.233 1.00 88.25 81 TYR A N 1
ATOM 639 C CA . TYR A 1 81 ? -6.741 -20.097 0.197 1.00 88.25 81 TYR A CA 1
ATOM 640 C C . TYR A 1 81 ? -6.611 -18.961 -0.815 1.00 88.25 81 TYR A C 1
ATOM 642 O O . TYR A 1 81 ? -5.565 -18.799 -1.454 1.00 88.25 81 TYR A O 1
ATOM 650 N N . VAL A 1 82 ? -7.652 -18.133 -0.915 1.00 91.62 82 VAL A N 1
ATOM 651 C CA . VAL A 1 82 ? -7.614 -16.870 -1.662 1.00 91.62 82 VAL A CA 1
ATOM 652 C C . VAL A 1 82 ? -7.947 -15.660 -0.816 1.00 91.62 82 VAL A C 1
ATOM 654 O O . VAL A 1 82 ? -8.793 -15.759 0.069 1.00 91.62 82 VAL A O 1
ATOM 657 N N . PRO A 1 83 ? -7.333 -14.500 -1.112 1.00 91.44 83 PRO A N 1
ATOM 658 C CA . PRO A 1 83 ? -7.739 -13.249 -0.497 1.00 91.44 83 PRO A CA 1
ATOM 659 C C . PRO A 1 83 ? -9.160 -12.891 -0.945 1.00 91.44 83 PRO A C 1
ATOM 661 O O . PRO A 1 83 ? -9.413 -12.663 -2.130 1.00 91.44 83 PRO A O 1
ATOM 664 N N . GLY A 1 84 ? -10.074 -12.865 0.019 1.00 91.75 84 GLY A N 1
ATOM 665 C CA . GLY A 1 84 ? -11.449 -12.419 -0.139 1.00 91.75 84 GLY A CA 1
ATOM 666 C C . GLY A 1 84 ? -11.593 -10.939 0.210 1.00 91.75 84 GLY A C 1
ATOM 667 O O . GLY A 1 84 ? -10.778 -10.091 -0.159 1.00 91.75 84 GLY A O 1
ATOM 668 N N . ARG A 1 85 ? -12.659 -10.604 0.939 1.00 92.75 85 ARG A N 1
ATOM 669 C CA . ARG A 1 85 ? -12.918 -9.226 1.388 1.00 92.75 85 ARG A CA 1
ATOM 670 C C . ARG A 1 85 ? -12.068 -8.835 2.603 1.00 92.75 85 ARG A C 1
ATOM 672 O O . ARG A 1 85 ? -11.637 -9.683 3.380 1.00 92.75 85 ARG A O 1
ATOM 679 N N . MET A 1 86 ? -11.903 -7.528 2.815 1.00 93.50 86 MET A N 1
ATOM 680 C CA . MET A 1 86 ? -11.350 -6.996 4.066 1.00 93.50 86 MET A CA 1
ATOM 681 C C . MET A 1 86 ? -12.228 -7.382 5.262 1.00 93.50 86 MET A C 1
ATOM 683 O O . MET A 1 86 ? -13.464 -7.374 5.159 1.00 93.50 86 MET A O 1
ATOM 687 N N . LEU A 1 87 ? -11.579 -7.687 6.385 1.00 92.94 87 LEU A N 1
ATOM 688 C CA . LEU A 1 87 ? -12.239 -7.955 7.655 1.00 92.94 87 LEU A CA 1
ATOM 689 C C . LEU A 1 87 ? -12.921 -6.678 8.152 1.00 92.94 87 LEU A C 1
ATOM 691 O O . LEU A 1 87 ? -12.325 -5.593 8.144 1.00 92.94 87 LEU A O 1
ATOM 695 N N . ARG A 1 88 ? -14.183 -6.810 8.560 1.00 93.00 88 ARG A N 1
ATOM 696 C CA . ARG A 1 88 ? -14.993 -5.701 9.062 1.00 93.00 88 ARG A CA 1
ATOM 697 C C . ARG A 1 88 ? -15.227 -5.845 10.555 1.00 93.00 88 ARG A C 1
ATOM 699 O O . ARG A 1 88 ? -15.220 -6.954 11.081 1.00 93.00 88 ARG A O 1
ATOM 706 N N . ALA A 1 89 ? -15.483 -4.729 11.232 1.00 91.38 89 ALA A N 1
ATOM 707 C CA . ALA A 1 89 ? -15.796 -4.751 12.658 1.00 91.38 89 ALA A CA 1
ATOM 708 C C . ALA A 1 89 ? -17.033 -5.624 12.946 1.00 91.38 89 ALA A C 1
ATOM 710 O O . ALA A 1 89 ? -17.040 -6.356 13.928 1.00 91.38 89 ALA A O 1
ATOM 711 N N . SER A 1 90 ? -18.021 -5.640 12.038 1.00 90.69 90 SER A N 1
ATOM 712 C CA . SER A 1 90 ? -19.224 -6.487 12.128 1.00 90.69 90 SER A CA 1
ATOM 713 C C . SER A 1 90 ? -18.957 -7.995 12.153 1.00 90.69 90 SER A C 1
ATOM 715 O O . SER A 1 90 ? -19.840 -8.753 12.540 1.00 90.69 90 SER A O 1
ATOM 717 N N . ASP A 1 91 ? -17.784 -8.438 11.694 1.00 89.06 91 ASP A N 1
ATOM 718 C CA . ASP A 1 91 ? -17.424 -9.859 11.659 1.00 89.06 91 ASP A CA 1
ATOM 719 C C . ASP A 1 91 ? -16.891 -10.363 13.008 1.00 89.06 91 ASP A C 1
ATOM 721 O O . ASP A 1 91 ? -16.749 -11.569 13.208 1.00 89.06 91 ASP A O 1
ATOM 725 N N . LEU A 1 92 ? -16.573 -9.447 13.927 1.00 88.00 92 LEU A N 1
ATOM 726 C CA . LEU A 1 92 ? -16.035 -9.752 15.246 1.00 88.00 92 LEU A CA 1
ATOM 727 C C . LEU A 1 92 ? -17.117 -9.660 16.323 1.00 88.00 92 LEU A C 1
ATOM 729 O O . LEU A 1 92 ? -18.116 -8.950 16.182 1.00 88.00 92 LEU A O 1
ATOM 733 N N . ALA A 1 93 ? -16.892 -10.378 17.425 1.00 83.19 93 ALA A N 1
ATOM 734 C CA . ALA A 1 93 ? -17.765 -10.316 18.590 1.00 83.19 93 ALA A CA 1
ATOM 735 C C . ALA A 1 93 ? -17.912 -8.860 19.072 1.00 83.19 93 ALA A C 1
ATOM 737 O O . ALA A 1 93 ? -16.938 -8.105 19.116 1.00 83.19 93 ALA A O 1
ATOM 738 N N . ASP A 1 94 ? -19.149 -8.469 19.380 1.00 81.62 94 ASP A N 1
ATOM 739 C CA . ASP A 1 94 ? -19.535 -7.130 19.843 1.00 81.62 94 ASP A CA 1
ATOM 740 C C . ASP A 1 94 ? -19.155 -5.964 18.907 1.00 81.62 94 ASP A C 1
ATOM 742 O O . ASP A 1 94 ? -19.131 -4.806 19.330 1.00 81.62 94 ASP A O 1
ATOM 746 N N . GLY A 1 95 ? -18.849 -6.232 17.630 1.00 80.25 95 GLY A N 1
ATOM 747 C CA . GLY A 1 95 ? -18.531 -5.187 16.653 1.00 80.25 95 GLY A CA 1
ATOM 748 C C . GLY A 1 95 ? -17.269 -4.382 16.987 1.00 80.25 95 GLY A C 1
ATOM 749 O O . GLY A 1 95 ? -17.150 -3.241 16.545 1.00 80.25 95 GLY A O 1
ATOM 750 N N . LEU A 1 96 ? -16.378 -4.918 17.837 1.00 82.31 96 LEU A N 1
ATOM 751 C CA . LEU A 1 96 ? -15.279 -4.179 18.485 1.00 82.31 96 LEU A CA 1
ATOM 752 C C . LEU A 1 96 ? -15.729 -2.868 19.170 1.00 82.31 96 LEU A C 1
ATOM 754 O O . LEU A 1 96 ? -14.988 -1.887 19.211 1.00 82.31 96 LEU A O 1
ATOM 758 N N . GLY A 1 97 ? -16.953 -2.834 19.708 1.00 82.44 97 GLY A N 1
ATOM 759 C CA . GLY A 1 97 ? -17.509 -1.661 20.391 1.00 82.44 97 GLY A CA 1
ATOM 760 C C . GLY A 1 97 ? -18.024 -0.560 19.457 1.00 82.44 97 GLY A C 1
ATOM 761 O O . GLY A 1 97 ? -18.439 0.500 19.930 1.00 82.44 97 GLY A O 1
ATOM 762 N N . GLU A 1 98 ? -18.038 -0.788 18.142 1.00 86.88 98 GLU A N 1
ATOM 763 C CA . GLU A 1 98 ? -18.535 0.171 17.158 1.00 86.88 98 GLU A CA 1
ATOM 764 C C . GLU A 1 98 ? -20.006 -0.107 16.805 1.00 86.88 98 GLU A C 1
ATOM 766 O O . GLU A 1 98 ? -20.329 -1.022 16.055 1.00 86.88 98 GLU A O 1
ATOM 771 N N . ALA A 1 99 ? -20.921 0.717 17.329 1.00 84.62 99 ALA A N 1
ATOM 772 C CA . ALA A 1 99 ? -22.363 0.568 17.092 1.00 84.62 99 ALA A CA 1
ATOM 773 C C . ALA A 1 99 ? -22.842 1.170 15.755 1.00 84.62 99 ALA A C 1
ATOM 775 O O . ALA A 1 99 ? -23.852 0.738 15.203 1.00 84.62 99 ALA A O 1
ATOM 776 N N . ASN A 1 100 ? -22.142 2.183 15.233 1.00 88.06 100 ASN A N 1
ATOM 777 C CA . ASN A 1 100 ? -22.499 2.860 13.984 1.00 88.06 100 ASN A CA 1
ATOM 778 C C . ASN A 1 100 ? -21.733 2.253 12.799 1.00 88.06 100 ASN A C 1
ATOM 780 O O . ASN A 1 100 ? -20.502 2.243 12.819 1.00 88.06 100 ASN A O 1
ATOM 784 N N . ASN A 1 101 ? -22.448 1.792 11.767 1.00 90.25 101 ASN A N 1
ATOM 785 C CA . ASN A 1 101 ? -21.897 1.242 10.517 1.00 90.25 101 ASN A CA 1
ATOM 786 C C . ASN A 1 101 ? -20.715 0.254 10.702 1.00 90.25 101 ASN A C 1
ATOM 788 O O . ASN A 1 101 ? -19.665 0.444 10.068 1.00 90.25 101 ASN A O 1
ATOM 792 N N . PRO A 1 102 ? -20.825 -0.773 11.570 1.00 91.56 102 PRO A N 1
ATOM 793 C CA . PRO A 1 102 ? -19.725 -1.705 11.846 1.00 91.56 102 PRO A CA 1
ATOM 794 C C . PRO A 1 102 ? -19.243 -2.471 10.602 1.00 91.56 102 PRO A C 1
ATOM 796 O O . PRO A 1 102 ? -18.066 -2.813 10.489 1.00 91.56 102 PRO A O 1
ATOM 799 N N . GLU A 1 103 ? -20.115 -2.699 9.624 1.00 92.19 103 GLU A N 1
ATOM 800 C CA . GLU A 1 103 ? -19.810 -3.386 8.368 1.00 92.19 103 GLU A CA 1
ATOM 801 C C . GLU A 1 103 ? -18.927 -2.561 7.412 1.00 92.19 103 GLU A C 1
ATOM 803 O O . GLU A 1 103 ? -18.328 -3.097 6.479 1.00 92.19 103 GLU A O 1
ATOM 808 N N . TRP A 1 104 ? -18.782 -1.259 7.667 1.00 92.06 104 TRP A N 1
ATOM 809 C CA . TRP A 1 104 ? -17.983 -0.330 6.860 1.00 92.06 104 TRP A CA 1
ATOM 810 C C . TRP A 1 104 ? -16.647 0.052 7.508 1.00 92.06 104 TRP A C 1
ATOM 812 O O . TRP A 1 104 ? -15.901 0.873 6.962 1.00 92.06 104 TRP A O 1
ATOM 822 N N . LYS A 1 105 ? -16.324 -0.544 8.658 1.00 92.69 105 LYS A N 1
ATOM 823 C CA . LYS A 1 105 ? -15.116 -0.257 9.437 1.00 92.69 105 LYS A CA 1
ATOM 824 C C . LYS A 1 105 ? -14.111 -1.393 9.287 1.00 92.69 105 LYS A C 1
ATOM 826 O O . LYS A 1 105 ? -14.443 -2.543 9.551 1.00 92.69 105 LYS A O 1
ATOM 831 N N . THR A 1 106 ? -12.916 -1.084 8.785 1.00 93.94 106 THR A N 1
ATOM 832 C CA . THR A 1 106 ? -11.821 -2.055 8.614 1.00 93.94 106 THR A CA 1
ATOM 833 C C . THR A 1 106 ? -11.126 -2.332 9.941 1.00 93.94 106 THR A C 1
ATOM 835 O O . THR A 1 106 ? -11.088 -1.464 10.810 1.00 93.94 106 THR A O 1
ATOM 838 N N . VAL A 1 107 ? -10.564 -3.532 10.081 1.00 93.06 107 VAL A N 1
ATOM 839 C CA . VAL A 1 107 ? -9.873 -3.981 11.297 1.00 93.06 107 VAL A CA 1
ATOM 840 C C . VAL A 1 107 ? -8.385 -4.177 11.015 1.00 93.06 107 VAL A C 1
ATOM 842 O O . VAL A 1 107 ? -8.014 -4.641 9.936 1.00 93.06 107 VAL A O 1
ATOM 845 N N . ALA A 1 108 ? -7.548 -3.847 11.993 1.00 92.31 108 ALA A N 1
ATOM 846 C CA . ALA A 1 108 ? -6.103 -4.048 11.969 1.00 92.31 108 ALA A CA 1
ATOM 847 C C . ALA A 1 108 ? -5.617 -4.621 13.311 1.00 92.31 108 ALA A C 1
ATOM 849 O O . ALA A 1 108 ? -6.338 -4.582 14.310 1.00 92.31 108 ALA A O 1
ATOM 850 N N . PHE A 1 109 ? -4.389 -5.141 13.335 1.00 91.38 109 PHE A N 1
ATOM 851 C CA . PHE A 1 109 ? -3.703 -5.469 14.586 1.00 91.38 109 PHE A CA 1
ATOM 852 C C . PHE A 1 109 ? -2.884 -4.284 15.084 1.00 91.38 109 PHE A C 1
ATOM 854 O O . PHE A 1 109 ? -2.288 -3.549 14.294 1.00 91.38 109 PHE A O 1
ATOM 861 N N . THR A 1 110 ? -2.790 -4.140 16.398 1.00 90.44 110 THR A N 1
ATOM 862 C CA . THR A 1 110 ? -1.768 -3.307 17.033 1.00 90.44 110 THR A CA 1
ATOM 863 C C . THR A 1 110 ? -0.414 -4.014 17.029 1.00 90.44 110 THR A C 1
ATOM 865 O O . THR A 1 110 ? -0.321 -5.232 16.864 1.00 90.44 110 THR A O 1
ATOM 868 N N . SER A 1 111 ? 0.659 -3.267 17.280 1.00 85.19 111 SER A N 1
ATOM 869 C CA . SER A 1 111 ? 1.991 -3.832 17.530 1.00 85.19 111 SER A CA 1
ATOM 870 C C . SER A 1 111 ? 2.050 -4.752 18.762 1.00 85.19 111 SER A C 1
ATOM 872 O O . SER A 1 111 ? 2.960 -5.573 18.852 1.00 85.19 111 SER A O 1
ATOM 874 N N . THR A 1 112 ? 1.074 -4.664 19.673 1.00 84.44 112 THR A N 1
ATOM 875 C CA . THR A 1 112 ? 0.914 -5.553 20.839 1.00 84.44 112 THR A CA 1
ATOM 876 C C . THR A 1 112 ? 0.132 -6.835 20.537 1.00 84.44 112 THR A C 1
ATOM 878 O O . THR A 1 112 ? 0.155 -7.756 21.351 1.00 84.44 112 THR A O 1
ATOM 881 N N . GLY A 1 113 ? -0.510 -6.934 19.366 1.00 83.81 113 GLY A N 1
ATOM 882 C CA . GLY A 1 113 ? -1.309 -8.094 18.956 1.00 83.81 113 GLY A CA 1
ATOM 883 C C . GLY A 1 113 ? -2.808 -7.986 19.244 1.00 83.81 113 GLY A C 1
ATOM 884 O O . GLY A 1 113 ? -3.524 -8.972 19.078 1.00 83.81 113 GLY A O 1
ATOM 885 N N . ASP A 1 114 ? -3.294 -6.810 19.634 1.00 87.69 114 ASP A N 1
ATOM 886 C CA . ASP A 1 114 ? -4.712 -6.565 19.895 1.00 87.69 114 ASP A CA 1
ATOM 887 C C . ASP A 1 114 ? -5.449 -6.202 18.598 1.00 87.69 114 ASP A C 1
ATOM 889 O O . ASP A 1 114 ? -4.904 -5.531 17.719 1.00 87.69 114 ASP A O 1
ATOM 893 N N . LEU A 1 115 ? -6.702 -6.640 18.463 1.00 90.44 115 LEU A N 1
ATOM 894 C CA . LEU A 1 115 ? -7.557 -6.271 17.333 1.00 90.44 115 LEU A CA 1
ATOM 895 C C . LEU A 1 115 ? -8.196 -4.908 17.584 1.00 90.44 115 LEU A C 1
ATOM 897 O O . LEU A 1 115 ? -8.876 -4.710 18.591 1.00 90.44 115 LEU A O 1
ATOM 901 N N . VAL A 1 116 ? -8.019 -3.985 16.641 1.00 91.94 116 VAL A N 1
ATOM 902 C CA . VAL A 1 116 ? -8.526 -2.615 16.750 1.00 91.94 116 VAL A CA 1
ATOM 903 C C . VAL A 1 116 ? -9.180 -2.139 15.460 1.00 91.94 116 VAL A C 1
ATOM 905 O O . VAL A 1 116 ? -8.831 -2.561 14.354 1.00 91.94 116 VAL A O 1
ATOM 908 N N . VAL A 1 117 ? -10.119 -1.205 15.610 1.00 93.06 117 VAL A N 1
ATOM 909 C CA . VAL A 1 117 ? -10.696 -0.438 14.505 1.00 93.06 117 VAL A CA 1
ATOM 910 C C . VAL A 1 117 ? -10.024 0.937 14.476 1.00 93.06 117 VAL A C 1
ATOM 912 O O . VAL A 1 117 ? -10.349 1.780 15.317 1.00 93.06 117 VAL A O 1
ATOM 915 N N . PRO A 1 118 ? -9.081 1.191 13.552 1.00 93.00 118 PRO A N 1
ATOM 916 C CA . PRO A 1 118 ? -8.471 2.507 13.423 1.00 93.00 118 PRO A CA 1
ATOM 917 C C . PRO A 1 118 ? -9.471 3.539 12.889 1.00 93.00 118 PRO A C 1
ATOM 919 O O . PRO A 1 118 ? -10.364 3.227 12.088 1.00 93.00 118 PRO A O 1
ATOM 922 N N . ASN A 1 119 ? -9.283 4.791 13.300 1.00 92.56 119 ASN A N 1
ATOM 923 C CA . ASN A 1 119 ? -10.008 5.933 12.755 1.00 92.56 119 ASN A CA 1
ATOM 924 C C . ASN A 1 119 ? -9.801 6.078 11.232 1.00 92.56 119 ASN A C 1
ATOM 926 O O . ASN A 1 119 ? -8.858 5.550 10.642 1.00 92.56 119 ASN A O 1
ATOM 930 N N . GLY A 1 120 ? -10.719 6.795 10.576 1.00 90.81 120 GLY A N 1
ATOM 931 C CA . GLY A 1 120 ? -10.594 7.153 9.154 1.00 90.81 120 GLY A CA 1
ATOM 932 C C . GLY A 1 120 ? -11.267 6.211 8.155 1.00 90.81 120 GLY A C 1
ATOM 933 O O . GLY A 1 120 ? -11.493 6.610 7.009 1.00 90.81 120 GLY A O 1
ATOM 934 N N . SER A 1 121 ? -11.676 5.008 8.570 1.00 91.62 121 SER A N 1
ATOM 935 C CA . SER A 1 121 ? -12.478 4.125 7.713 1.00 91.62 121 SER A CA 1
ATOM 936 C C . SER A 1 121 ? -13.821 4.765 7.318 1.00 91.62 121 SER A C 1
ATOM 938 O O . SER A 1 121 ? -14.349 5.649 8.000 1.00 91.62 121 SER A O 1
ATOM 940 N N . ILE A 1 122 ? -14.385 4.340 6.180 1.00 93.12 122 ILE A N 1
ATOM 941 C CA . ILE A 1 122 ? -15.558 4.998 5.578 1.00 93.12 122 ILE A CA 1
ATOM 942 C C . ILE A 1 122 ? -16.797 4.965 6.487 1.00 93.12 122 ILE A C 1
ATOM 944 O O . ILE A 1 122 ? -17.617 5.881 6.420 1.00 93.12 122 ILE A O 1
ATOM 948 N N . GLY A 1 123 ? -16.901 3.977 7.384 1.00 89.19 123 GLY A N 1
ATOM 949 C CA . GLY A 1 123 ? -17.973 3.896 8.378 1.00 89.19 123 GLY A CA 1
ATOM 950 C C . GLY A 1 123 ? -18.036 5.096 9.330 1.00 89.19 123 GLY A C 1
ATOM 951 O O . GLY A 1 123 ? -19.132 5.489 9.716 1.00 89.19 123 GLY A O 1
ATOM 952 N N . PHE A 1 124 ? -16.899 5.742 9.628 1.00 90.81 124 PHE A N 1
ATOM 953 C CA . PHE A 1 124 ? -16.836 6.931 10.495 1.00 90.81 124 PHE A CA 1
ATOM 954 C C . PHE A 1 124 ? -17.283 8.230 9.812 1.00 90.81 124 PHE A C 1
ATOM 956 O O . PHE A 1 124 ? -17.424 9.261 10.470 1.00 90.81 124 PHE A O 1
ATOM 963 N N . ARG A 1 125 ? -17.472 8.217 8.487 1.00 91.00 125 ARG A N 1
ATOM 964 C CA . ARG A 1 125 ? -17.833 9.415 7.716 1.00 91.00 125 ARG A CA 1
ATOM 965 C C . ARG A 1 125 ? -19.302 9.804 7.884 1.00 91.00 125 ARG A C 1
ATOM 967 O O . ARG A 1 125 ? -19.636 10.984 7.783 1.00 91.00 125 ARG A O 1
ATOM 974 N N . TRP A 1 126 ? -20.173 8.820 8.096 1.00 88.19 126 TRP A N 1
ATOM 975 C CA . TRP A 1 126 ? -21.625 8.990 8.126 1.00 88.19 126 TRP A CA 1
ATOM 976 C C . TRP A 1 126 ? -22.200 8.420 9.424 1.00 88.19 126 TRP A C 1
ATOM 978 O O . TRP A 1 126 ? -21.725 7.404 9.917 1.00 88.19 126 TRP A O 1
ATOM 988 N N . GLY A 1 127 ? -23.232 9.058 9.982 1.00 85.81 127 GLY A N 1
ATOM 989 C CA . GLY A 1 127 ? -23.880 8.618 11.231 1.00 85.81 127 GLY A CA 1
ATOM 990 C C . GLY A 1 127 ? -23.155 9.035 12.519 1.00 85.81 127 GLY A C 1
ATOM 991 O O . GLY A 1 127 ? -23.774 9.088 13.576 1.00 85.81 127 GLY A O 1
ATOM 992 N N . GLU A 1 128 ? -21.887 9.438 12.431 1.00 87.81 128 GLU A N 1
ATOM 993 C CA . GLU A 1 128 ? -21.095 9.978 13.541 1.00 87.81 128 GLU A CA 1
ATOM 994 C C . GLU A 1 128 ? -20.192 11.135 13.080 1.00 87.81 128 GLU A C 1
ATOM 996 O O . GLU A 1 128 ? -20.132 11.463 11.893 1.00 87.81 128 GLU A O 1
ATOM 1001 N N . LYS A 1 129 ? -19.529 11.819 14.022 1.00 85.44 129 LYS A N 1
ATOM 1002 C CA . LYS A 1 129 ? -18.644 12.959 13.735 1.00 85.44 129 LYS A CA 1
ATOM 1003 C C . LYS A 1 129 ? -17.362 12.879 14.558 1.00 85.44 129 LYS A C 1
ATOM 1005 O O . LYS A 1 129 ? -17.376 12.412 15.689 1.00 85.44 129 LYS A O 1
ATOM 1010 N N . GLY A 1 130 ? -16.268 13.389 13.993 1.00 86.06 130 GLY A N 1
ATOM 1011 C CA . GLY A 1 130 ? -14.992 13.584 14.694 1.00 86.06 130 GLY A CA 1
ATOM 1012 C C . GLY A 1 130 ? -13.972 12.452 14.550 1.00 86.06 130 GLY A C 1
ATOM 1013 O O . GLY A 1 130 ? -12.799 12.699 14.787 1.00 86.06 130 GLY A O 1
ATOM 1014 N N . LYS A 1 131 ? -14.377 11.255 14.100 1.00 88.12 131 LYS A N 1
ATOM 1015 C CA . LYS A 1 131 ? -13.481 10.091 13.922 1.00 88.12 131 LYS A CA 1
ATOM 1016 C C . LYS A 1 131 ? -13.040 9.828 12.471 1.00 88.12 131 LYS A C 1
ATOM 1018 O O . LYS A 1 131 ? -12.271 8.906 12.206 1.00 88.12 131 LYS A O 1
ATOM 1023 N N . TRP A 1 132 ? -13.527 10.610 11.504 1.00 91.31 132 TRP A N 1
ATOM 1024 C CA . TRP A 1 132 ? -13.110 10.495 10.101 1.00 91.31 132 TRP A CA 1
ATOM 1025 C C . TRP A 1 132 ? -11.850 11.335 9.845 1.00 91.31 132 TRP A C 1
ATOM 1027 O O . TRP A 1 132 ? -11.912 12.424 9.277 1.00 91.31 132 TRP A O 1
ATOM 1037 N N . ASN A 1 133 ? -10.713 10.846 10.343 1.00 91.94 133 ASN A N 1
ATOM 1038 C CA . ASN A 1 133 ? -9.391 11.453 10.203 1.00 91.94 133 ASN A CA 1
ATOM 1039 C C . ASN A 1 133 ? -8.305 10.364 10.063 1.00 91.94 133 ASN A C 1
ATOM 1041 O O . ASN A 1 133 ? -8.603 9.181 10.182 1.00 91.94 133 ASN A O 1
ATOM 1045 N N . LEU A 1 134 ? -7.063 10.764 9.777 1.00 90.56 134 LEU A N 1
ATOM 1046 C CA . LEU A 1 134 ? -5.900 9.864 9.665 1.00 90.56 134 LEU A CA 1
ATOM 1047 C C . LEU A 1 134 ? -5.010 9.923 10.918 1.00 90.56 134 LEU A C 1
ATOM 1049 O O . LEU A 1 134 ? -3.799 9.714 10.845 1.00 90.56 134 LEU A O 1
ATOM 1053 N N . GLU A 1 135 ? -5.587 10.283 12.064 1.00 90.75 135 GLU A N 1
ATOM 1054 C CA . GLU A 1 135 ? -4.854 10.238 13.325 1.00 90.75 135 GLU A CA 1
ATOM 1055 C C . GLU A 1 135 ? -4.660 8.768 13.726 1.00 90.75 135 GLU A C 1
ATOM 1057 O O . GLU A 1 135 ? -5.579 7.967 13.530 1.00 90.75 135 GLU A O 1
ATOM 1062 N N . PRO A 1 136 ? -3.494 8.385 14.281 1.00 88.25 136 PRO A N 1
ATOM 1063 C CA . PRO A 1 136 ? -3.213 7.017 14.712 1.00 88.25 136 PRO A CA 1
ATOM 1064 C C . PRO A 1 136 ? -3.959 6.710 16.019 1.00 88.25 136 PRO A C 1
ATOM 1066 O O . PRO A 1 136 ? -3.355 6.478 17.061 1.00 88.25 136 PRO A O 1
ATOM 1069 N N . LEU A 1 137 ? -5.287 6.783 15.978 1.00 90.75 137 LEU A N 1
ATOM 1070 C CA . LEU A 1 137 ? -6.184 6.597 17.106 1.00 90.75 137 LEU A CA 1
ATOM 1071 C C . LEU A 1 137 ? -7.132 5.430 16.826 1.00 90.75 137 LEU A C 1
ATOM 1073 O O . LEU A 1 137 ? -7.710 5.334 15.741 1.00 90.75 137 LEU A O 1
ATOM 1077 N N . ALA A 1 138 ? -7.350 4.596 17.836 1.00 86.06 138 ALA A N 1
ATOM 1078 C CA . ALA A 1 138 ? -8.428 3.616 17.884 1.00 86.06 138 ALA A CA 1
ATOM 1079 C C . ALA A 1 138 ? -9.143 3.753 19.232 1.00 86.06 138 ALA A C 1
ATOM 1081 O O . ALA A 1 138 ? -8.501 3.870 20.273 1.00 86.06 138 ALA A O 1
ATOM 1082 N N . ALA A 1 139 ? -10.477 3.830 19.220 1.00 82.50 139 ALA A N 1
ATOM 1083 C CA . ALA A 1 139 ? -11.292 4.046 20.426 1.00 82.50 139 ALA A CA 1
ATOM 1084 C C . ALA A 1 139 ? -10.832 5.227 21.327 1.00 82.50 139 ALA A C 1
ATOM 1086 O O . ALA A 1 139 ? -11.061 5.229 22.534 1.00 82.50 139 ALA A O 1
ATOM 1087 N N . GLY A 1 140 ? -10.194 6.250 20.742 1.00 82.62 140 GLY A N 1
ATOM 1088 C CA . GLY A 1 140 ? -9.672 7.419 21.464 1.00 82.62 140 GLY A CA 1
ATOM 1089 C C . GLY A 1 140 ? -8.291 7.235 22.108 1.00 82.62 140 GLY A C 1
ATOM 1090 O O . GLY A 1 140 ? -7.834 8.147 22.792 1.00 82.62 140 GLY A O 1
ATOM 1091 N N . GLN A 1 141 ? -7.619 6.103 21.886 1.00 87.38 141 GLN A N 1
ATOM 1092 C CA . GLN A 1 141 ? -6.251 5.848 22.340 1.00 87.38 141 GLN A CA 1
ATOM 1093 C C . GLN A 1 141 ? -5.268 5.887 21.171 1.00 87.38 141 GLN A C 1
ATOM 1095 O O . GLN A 1 141 ? -5.582 5.421 20.077 1.00 87.38 141 GLN A O 1
ATOM 1100 N N . GLU A 1 142 ? -4.068 6.424 21.402 1.00 89.25 142 GLU A N 1
ATOM 1101 C CA . GLU A 1 142 ? -2.987 6.372 20.416 1.00 89.25 142 GLU A CA 1
ATOM 1102 C C . GLU A 1 142 ? -2.569 4.924 20.186 1.00 89.25 142 GLU A C 1
ATOM 1104 O O . GLU A 1 142 ? -2.276 4.188 21.126 1.00 89.25 142 GLU A O 1
ATOM 1109 N N . THR A 1 143 ? -2.616 4.502 18.926 1.00 87.81 143 THR A N 1
ATOM 1110 C CA . THR A 1 143 ? -2.455 3.105 18.548 1.00 87.81 143 THR A CA 1
ATOM 1111 C C . THR A 1 143 ? -1.482 2.974 17.393 1.00 87.81 143 THR A C 1
ATOM 1113 O O . THR A 1 143 ? -1.618 3.621 16.354 1.00 87.81 143 THR A O 1
ATOM 1116 N N . ASP A 1 144 ? -0.511 2.088 17.568 1.00 88.44 144 ASP A N 1
ATOM 1117 C CA . ASP A 1 144 ? 0.477 1.769 16.553 1.00 88.44 144 ASP A CA 1
ATOM 1118 C C . ASP A 1 144 ? 0.099 0.459 15.845 1.00 88.44 144 ASP A C 1
ATOM 1120 O O . ASP A 1 144 ? 0.019 -0.595 16.477 1.00 88.44 144 ASP A O 1
ATOM 1124 N N . LEU A 1 145 ? -0.174 0.528 14.539 1.00 89.19 145 LEU A N 1
ATOM 1125 C CA . LEU A 1 145 ? -0.692 -0.597 13.752 1.00 89.19 145 LEU A CA 1
ATOM 1126 C C . LEU A 1 145 ? 0.422 -1.520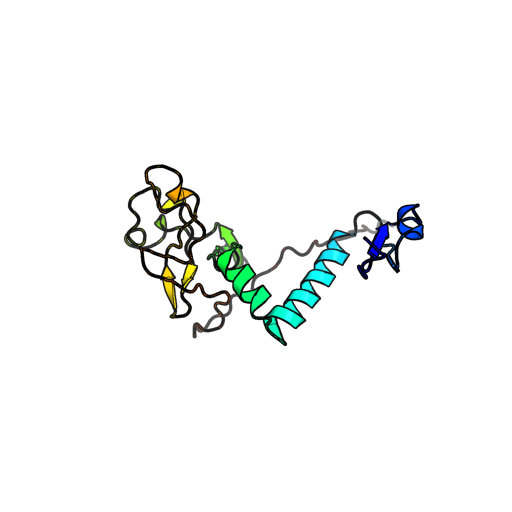 13.249 1.00 89.19 145 LEU A C 1
ATOM 1128 O O . LEU A 1 145 ? 1.371 -1.063 12.618 1.00 89.19 145 LEU A O 1
ATOM 1132 N N . ALA A 1 146 ? 0.287 -2.829 13.433 1.00 88.25 146 ALA A N 1
ATOM 1133 C CA . ALA A 1 146 ? 1.237 -3.802 12.911 1.00 88.25 146 ALA A CA 1
ATOM 1134 C C . ALA A 1 146 ? 1.135 -3.935 11.378 1.00 88.25 146 ALA A C 1
ATOM 1136 O O . ALA A 1 146 ? 0.058 -4.148 10.830 1.00 88.25 146 ALA A O 1
ATOM 1137 N N . LEU A 1 147 ? 2.277 -3.854 10.684 1.00 85.62 147 LEU A N 1
ATOM 1138 C CA . LEU A 1 147 ? 2.365 -4.045 9.225 1.00 85.62 147 LEU A CA 1
ATOM 1139 C C . LEU A 1 147 ? 2.517 -5.515 8.807 1.00 85.62 147 LEU A C 1
ATOM 1141 O O . LEU A 1 147 ? 2.157 -5.879 7.694 1.00 85.62 147 LEU A O 1
ATOM 1145 N N . LEU A 1 148 ? 3.098 -6.353 9.667 1.00 80.19 148 LEU A N 1
ATOM 1146 C CA . LEU A 1 148 ? 3.383 -7.756 9.376 1.00 80.19 148 LEU A CA 1
ATOM 1147 C C . LEU A 1 148 ? 2.830 -8.634 10.494 1.00 80.19 148 LEU A C 1
ATOM 1149 O O . LEU A 1 148 ? 3.072 -8.375 11.670 1.00 80.19 148 LEU A O 1
ATOM 1153 N N . LEU A 1 149 ? 2.158 -9.720 10.113 1.00 73.25 149 LEU A N 1
ATOM 1154 C CA . LEU A 1 149 ? 1.602 -10.705 11.047 1.00 73.25 149 LEU A CA 1
ATOM 1155 C C . LEU A 1 149 ? 2.616 -11.799 11.450 1.00 73.25 149 LEU A C 1
ATOM 1157 O O . LEU A 1 149 ? 2.280 -12.715 12.193 1.00 73.25 149 LEU A O 1
ATOM 1161 N N . CYS A 1 150 ? 3.872 -11.705 10.993 1.00 55.75 150 CYS A N 1
ATOM 1162 C CA . CYS A 1 150 ? 4.928 -12.717 11.174 1.00 55.75 150 CYS A CA 1
ATOM 1163 C C . CYS A 1 150 ? 5.248 -13.060 12.649 1.00 55.75 150 CYS A C 1
ATOM 1165 O O . CYS A 1 150 ? 5.980 -14.010 12.917 1.00 55.75 150 CYS A O 1
ATOM 1167 N N . TRP A 1 151 ? 4.723 -12.302 13.612 1.00 39.72 151 TRP A N 1
ATOM 1168 C CA . TRP A 1 151 ? 4.950 -12.525 15.037 1.00 39.72 151 TRP A CA 1
ATOM 1169 C C . TRP A 1 151 ? 3.978 -13.526 15.690 1.00 39.72 151 TRP A C 1
ATOM 1171 O O . TRP A 1 151 ? 4.282 -14.023 16.770 1.00 39.72 151 TRP A O 1
ATOM 1181 N N . ALA A 1 152 ? 2.844 -13.879 15.070 1.00 41.12 152 ALA A N 1
ATOM 1182 C CA . ALA A 1 152 ? 1.894 -14.802 15.698 1.00 41.12 152 ALA A CA 1
ATOM 1183 C C . ALA A 1 152 ? 2.393 -16.263 15.614 1.00 41.12 152 ALA A C 1
ATOM 1185 O O . ALA A 1 152 ? 2.459 -16.814 14.511 1.00 41.12 152 ALA A O 1
ATOM 1186 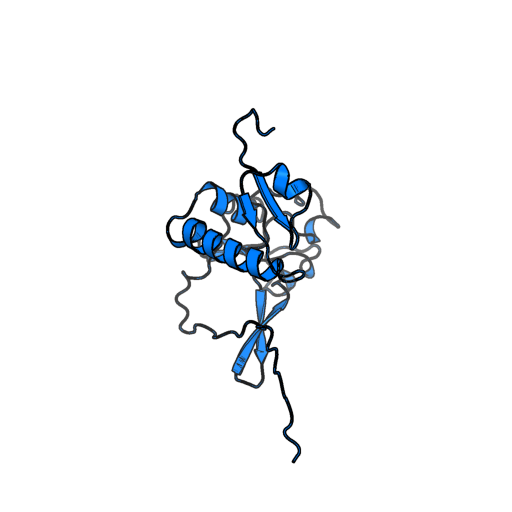N N . PRO A 1 153 ? 2.691 -16.945 16.741 1.00 35.66 153 PRO A N 1
ATOM 1187 C CA . PRO A 1 153 ? 3.048 -18.359 16.750 1.00 35.66 153 PRO A CA 1
ATOM 1188 C C . PRO A 1 153 ? 1.781 -19.197 16.534 1.00 35.66 153 PRO A C 1
ATOM 1190 O O . PRO A 1 153 ? 1.246 -19.809 17.454 1.00 35.66 153 PRO A O 1
ATOM 1193 N N . THR A 1 154 ? 1.256 -19.203 15.311 1.00 44.00 154 THR A N 1
ATOM 1194 C CA . THR A 1 154 ? 0.214 -20.143 14.892 1.00 44.00 154 THR A CA 1
ATOM 1195 C C . THR A 1 154 ? 0.825 -21.169 13.948 1.00 44.00 154 THR A C 1
ATOM 1197 O O . THR A 1 154 ? 1.536 -20.850 13.003 1.00 44.00 154 THR A O 1
ATOM 1200 N N . THR A 1 155 ? 0.568 -22.438 14.244 1.00 39.91 155 THR A N 1
ATOM 1201 C CA . THR A 1 155 ? 1.180 -23.656 13.686 1.00 39.91 155 THR A CA 1
ATOM 1202 C C . THR A 1 155 ? 0.871 -23.936 12.206 1.00 39.91 155 THR A C 1
ATOM 1204 O O . THR A 1 155 ? 1.114 -25.044 11.730 1.00 39.91 155 THR A O 1
ATOM 1207 N N . ARG A 1 156 ? 0.345 -22.968 11.447 1.00 50.78 156 ARG A N 1
ATOM 1208 C CA . ARG A 1 156 ? -0.020 -23.132 10.034 1.00 50.78 156 ARG A CA 1
ATOM 1209 C C . ARG A 1 156 ? 0.295 -21.868 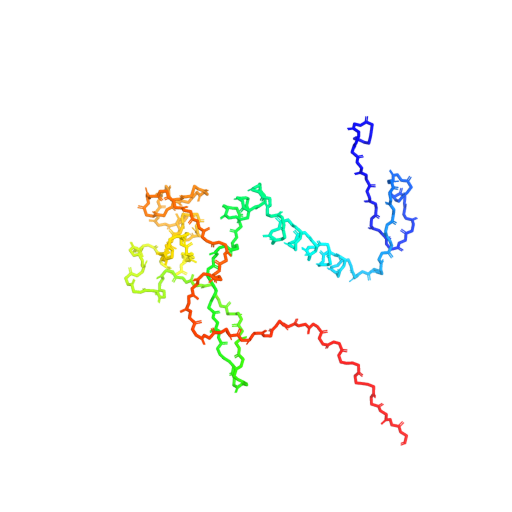9.244 1.00 50.78 156 ARG A C 1
ATOM 1211 O O . ARG A 1 156 ? -0.402 -20.871 9.379 1.00 50.78 156 ARG A O 1
ATOM 1218 N N . SER A 1 157 ? 1.297 -21.940 8.374 1.00 50.94 157 SER A N 1
ATOM 1219 C CA . SER A 1 157 ? 1.443 -21.017 7.250 1.00 50.94 157 SER A CA 1
ATOM 1220 C C . SER A 1 157 ? 0.479 -21.458 6.140 1.00 50.94 157 SER A C 1
ATOM 1222 O O . SER A 1 157 ? 0.695 -22.530 5.568 1.00 50.94 157 SER A O 1
ATOM 1224 N N . PRO A 1 158 ? -0.597 -20.711 5.836 1.00 55.22 158 PRO A N 1
ATOM 1225 C CA . PRO A 1 158 ? -1.421 -21.025 4.679 1.00 55.22 158 PRO A CA 1
ATOM 1226 C C . PRO A 1 158 ? -0.621 -20.735 3.404 1.00 55.22 158 PRO A C 1
ATOM 1228 O O . PRO A 1 158 ? -0.190 -19.605 3.170 1.00 55.22 158 PRO A O 1
ATOM 1231 N N . GLU A 1 159 ? -0.407 -21.759 2.579 1.00 49.19 159 GLU A N 1
ATOM 1232 C CA . GLU A 1 159 ? 0.085 -21.568 1.217 1.00 49.19 159 GLU A CA 1
ATOM 1233 C C . GLU A 1 159 ? -1.046 -20.951 0.385 1.00 49.19 159 GLU A C 1
ATOM 1235 O O . GLU A 1 159 ? -2.149 -21.497 0.300 1.00 49.19 159 GLU A O 1
ATOM 1240 N N . TRP A 1 160 ? -0.797 -19.778 -0.196 1.00 54.94 160 TRP A N 1
ATOM 1241 C CA . TRP A 1 160 ? -1.761 -19.084 -1.046 1.00 54.94 160 TRP A CA 1
ATOM 1242 C C . TRP A 1 160 ? -1.176 -18.864 -2.439 1.00 54.94 160 TRP A C 1
ATOM 1244 O O . TRP A 1 160 ? 0.018 -18.611 -2.613 1.00 54.94 160 TRP A O 1
ATOM 1254 N N . LEU A 1 161 ? -2.038 -18.965 -3.448 1.00 35.09 161 LEU A N 1
ATOM 1255 C CA . LEU A 1 161 ? -1.671 -18.791 -4.847 1.00 35.09 161 LEU A CA 1
ATOM 1256 C C . LEU A 1 161 ? -2.004 -17.365 -5.285 1.00 35.09 161 LEU A C 1
ATOM 1258 O O . LEU A 1 161 ? -3.173 -16.981 -5.360 1.00 35.09 161 LEU A O 1
ATOM 1262 N N . SER A 1 162 ? -0.978 -16.584 -5.625 1.00 40.78 162 SER A N 1
ATOM 1263 C CA . SER A 1 162 ? -1.174 -15.374 -6.427 1.00 40.78 162 SER A CA 1
ATOM 1264 C C . SER A 1 162 ? -1.718 -15.779 -7.801 1.00 40.78 162 SER A C 1
ATOM 1266 O O . SER A 1 162 ? -1.173 -16.711 -8.398 1.00 40.78 162 SER A O 1
ATOM 1268 N N . PRO A 1 163 ? -2.731 -15.095 -8.363 1.00 36.47 163 PRO A N 1
ATOM 1269 C CA . PRO A 1 163 ? -3.101 -15.284 -9.758 1.00 36.47 163 PRO A CA 1
ATOM 1270 C C . PRO A 1 163 ? -1.993 -14.697 -10.645 1.00 36.47 163 PRO A C 1
ATOM 1272 O O . PRO A 1 163 ? -2.073 -13.571 -11.129 1.00 36.47 163 PRO A O 1
ATOM 1275 N N . THR A 1 164 ? -0.904 -15.441 -10.829 1.00 34.00 164 THR A N 1
ATOM 1276 C CA . THR A 1 164 ? 0.097 -15.124 -11.842 1.00 34.00 164 THR A CA 1
ATOM 1277 C C . THR A 1 164 ? -0.536 -15.391 -13.201 1.00 34.00 164 THR A C 1
ATOM 1279 O O . THR A 1 164 ? -1.129 -16.446 -13.417 1.00 34.00 164 THR A O 1
ATOM 1282 N N . LEU A 1 165 ? -0.440 -14.414 -14.103 1.00 29.36 165 LEU A N 1
ATOM 1283 C CA . LEU A 1 165 ? -0.984 -14.459 -15.456 1.00 29.36 165 LEU A CA 1
ATOM 1284 C C . LEU A 1 165 ? -0.424 -15.687 -16.205 1.00 29.36 165 LEU A C 1
ATOM 1286 O O . LEU A 1 165 ? 0.650 -15.636 -16.804 1.00 29.36 165 LEU A O 1
ATOM 1290 N N . ALA A 1 166 ? -1.132 -16.814 -16.146 1.00 26.00 166 ALA A N 1
ATOM 1291 C CA . ALA A 1 166 ? -0.815 -18.009 -16.909 1.00 26.00 166 ALA A CA 1
ATOM 1292 C C . ALA A 1 166 ? -1.180 -17.748 -18.376 1.00 26.00 166 ALA A C 1
ATOM 1294 O O . ALA A 1 166 ? -2.287 -18.030 -18.831 1.00 26.00 166 ALA A O 1
ATOM 1295 N N . ALA A 1 167 ? -0.249 -17.162 -19.130 1.00 27.06 167 ALA A N 1
ATOM 1296 C CA . ALA A 1 167 ? -0.311 -17.137 -20.584 1.00 27.06 167 ALA A CA 1
ATOM 1297 C C . ALA A 1 167 ? -0.038 -18.555 -21.115 1.00 27.06 167 ALA A C 1
ATOM 1299 O O . ALA A 1 167 ? 1.062 -18.878 -21.566 1.00 27.06 167 ALA A O 1
ATOM 1300 N N . THR A 1 168 ? -1.041 -19.429 -21.037 1.00 26.62 168 THR A N 1
ATOM 1301 C CA . THR A 1 168 ? -0.991 -20.771 -21.618 1.00 26.62 168 THR A CA 1
ATOM 1302 C C . THR A 1 168 ? -1.118 -20.646 -23.132 1.00 26.62 168 THR A C 1
ATOM 1304 O O . THR A 1 168 ? -2.203 -20.476 -23.683 1.00 26.62 168 THR A O 1
ATOM 1307 N N . LYS A 1 169 ? 0.015 -20.719 -23.832 1.00 28.20 169 LYS A N 1
ATOM 1308 C CA . LYS A 1 169 ? 0.070 -20.900 -25.285 1.00 28.20 169 LYS A CA 1
ATOM 1309 C C . LYS A 1 169 ? -0.230 -22.368 -25.606 1.00 28.20 169 LYS A C 1
ATOM 1311 O O . LYS A 1 169 ? 0.683 -23.144 -25.869 1.00 28.20 169 LYS A O 1
ATOM 1316 N N . THR A 1 170 ? -1.501 -22.763 -25.598 1.00 29.42 170 THR A N 1
ATOM 1317 C CA . THR A 1 170 ? -1.951 -24.019 -26.217 1.0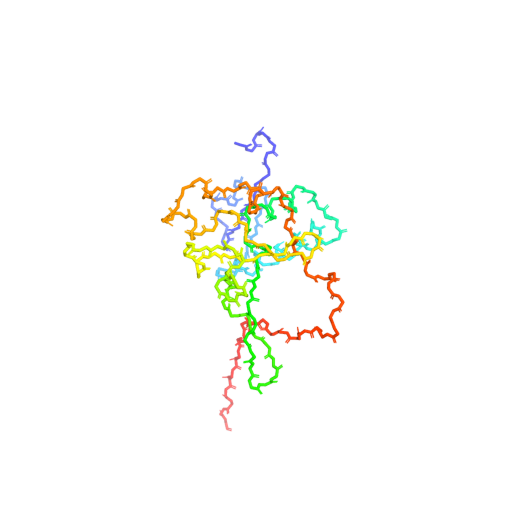0 29.42 170 THR A CA 1
ATOM 1318 C C . THR A 1 170 ? -1.924 -23.846 -27.733 1.00 29.42 170 THR A C 1
ATOM 1320 O O . THR A 1 170 ? -2.883 -23.408 -28.363 1.00 29.42 170 THR A O 1
ATOM 1323 N N . ARG A 1 171 ? -0.777 -24.156 -28.345 1.00 27.69 171 ARG A N 1
ATOM 1324 C CA . ARG A 1 171 ? -0.690 -24.378 -29.790 1.00 27.69 171 ARG A CA 1
ATOM 1325 C C . ARG A 1 171 ? -0.991 -25.857 -30.025 1.00 27.69 171 ARG A C 1
ATOM 1327 O O . ARG A 1 171 ? -0.118 -26.699 -29.853 1.00 27.69 171 ARG A O 1
ATOM 1334 N N . THR A 1 172 ? -2.242 -26.161 -30.353 1.00 32.69 172 THR A N 1
ATOM 1335 C CA . THR A 1 172 ? -2.681 -27.488 -30.795 1.00 32.69 172 THR A CA 1
ATOM 1336 C C . THR A 1 172 ? -1.887 -27.884 -32.041 1.00 32.69 172 THR A C 1
ATOM 1338 O O . THR A 1 172 ? -1.905 -27.167 -33.042 1.00 32.69 172 THR A O 1
ATOM 1341 N N . SER A 1 173 ? -1.164 -29.001 -31.971 1.00 28.70 173 SER A N 1
ATOM 1342 C CA . SER A 1 173 ? -0.611 -29.685 -33.137 1.00 28.70 173 SER A CA 1
ATOM 1343 C C . SER A 1 173 ? -1.739 -30.411 -33.865 1.00 28.70 173 SER A C 1
ATOM 1345 O O . SER A 1 173 ? -2.391 -31.273 -33.277 1.00 28.70 173 SER A O 1
ATOM 1347 N N . ALA A 1 174 ? -1.947 -30.077 -35.133 1.00 33.31 174 ALA A N 1
ATOM 1348 C CA . ALA A 1 174 ? -2.680 -30.901 -36.081 1.00 33.31 174 ALA A CA 1
ATOM 1349 C C . ALA A 1 174 ? -1.746 -31.176 -37.264 1.00 33.31 174 ALA A C 1
ATOM 1351 O O . ALA A 1 174 ? -1.370 -30.248 -37.984 1.00 33.31 174 ALA A O 1
ATOM 1352 N N . ALA A 1 175 ? -1.342 -32.435 -37.393 1.00 32.50 175 ALA A N 1
ATOM 1353 C CA . ALA A 1 175 ? -0.871 -33.090 -38.605 1.00 32.50 175 ALA A CA 1
ATOM 1354 C C . ALA A 1 175 ? -1.226 -34.572 -38.460 1.00 32.50 175 ALA A C 1
ATOM 1356 O O . ALA A 1 175 ? -0.995 -35.101 -37.347 1.00 32.50 175 ALA A O 1
#

Foldseek 3Di:
DVVVVDAFEAEDLDCDPSVVVHPYYHRDDPPCVVVVVVVVVVCCCCVDVPVPPDPVVVVCCQQPHCLQFAFDWDADPVRATDTDGTDFLVVDPPSQVDPFPRVQFTWGAFPVGDIFGAFQTPSCVPPHDDRNDSQCDTPRDRTGTDNDPVPDPDPDDGDHDDPDPPPDPPPDDDD

Sequence (175 aa):
MRYKGTKTIAITPDFSEVAKLSDQWLAPKQGTDSALAMAMGHVILKEFHLDNPSDYFLNYCRRYTDMPMLVMLDPRDDGSYVPGRMLRASDLADGLGEANNPEWKTVAFTSTGDLVVPNGSIGFRWGEKGKWNLEPLAAGQETDLALLLCWAPTTRSPEWLSPTLAATKTRTSAA

Radius of gyration: 22.3 Å; chains: 1; bounding box: 44×56×61 Å